Protein AF-A0A7J3KHN0-F1 (afdb_monomer)

pLDDT: mean 88.72, std 10.17, range [46.91, 97.69]

Foldseek 3Di:
DCVVVVHDDDPLVVVQVLCVVVVKHWDADPVDNSDIDIPDDPVNVVVSVVVVD

Radius of gyration: 10.68 Å; Cα contacts (8 Å, |Δi|>4): 40; chains: 1; bounding box: 20×21×24 Å

InterPro domains:
  IPR002905 tRNA methyltransferase, Trm1 [PF02005] (3-48)
  IPR002905 tRNA methyltransferase, Trm1 [PS51626] (1-49)
  IPR029063 S-adenosyl-L-methionine-dependent methyltransferase superfamily [SSF53335] (1-48)
  IPR042296 tRNA methyltransferase, Trm1, C-terminal [G3DSA:3.30.56.70] (1-50)

Secondary structure (DSSP, 8-state):
-TTTTT-PPPPHHHHHHHHHHTT--EEE-TT-TT-EEES--HHHHHHHHHTT-

Mean predicted aligned error: 3.77 Å

Structure (mmCIF, N/CA/C/O backbone):
data_AF-A0A7J3KHN0-F1
#
_entry.id   AF-A0A7J3KHN0-F1
#
loop_
_atom_site.group_PDB
_atom_site.id
_atom_site.type_symbol
_atom_site.label_atom_id
_atom_site.label_alt_id
_atom_site.label_comp_id
_atom_site.label_asym_id
_atom_site.label_entity_id
_atom_site.label_seq_id
_atom_site.pdbx_PDB_ins_code
_atom_site.Cartn_x
_atom_site.Cartn_y
_atom_site.Cartn_z
_atom_site.occupancy
_atom_site.B_iso_or_equiv
_atom_site.auth_seq_id
_atom_site.auth_comp_id
_atom_site.auth_asym_id
_atom_site.auth_atom_id
_atom_site.pdbx_PDB_model_num
ATOM 1 N N . LEU A 1 1 ? 6.788 -4.409 8.215 1.00 76.62 1 LEU A N 1
ATOM 2 C CA . LEU 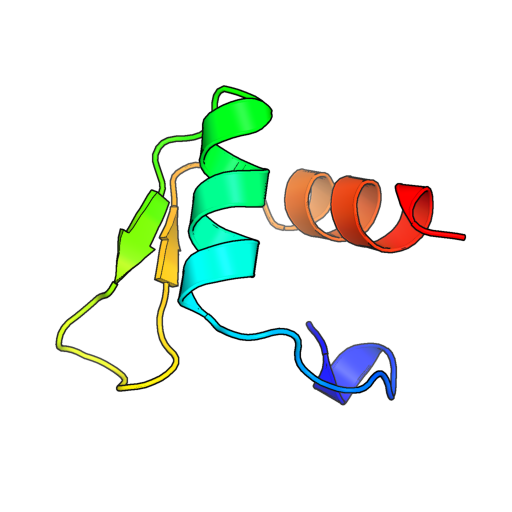A 1 1 ? 5.709 -3.708 8.954 1.00 76.62 1 LEU A CA 1
ATOM 3 C C . LEU A 1 1 ? 4.923 -4.638 9.879 1.00 76.62 1 LEU A C 1
ATOM 5 O O . LEU A 1 1 ? 5.052 -4.480 11.079 1.00 76.62 1 LEU A O 1
ATOM 9 N N . TYR A 1 2 ? 4.180 -5.630 9.374 1.00 83.50 2 TYR A N 1
ATOM 10 C CA . TYR A 1 2 ? 3.324 -6.504 10.204 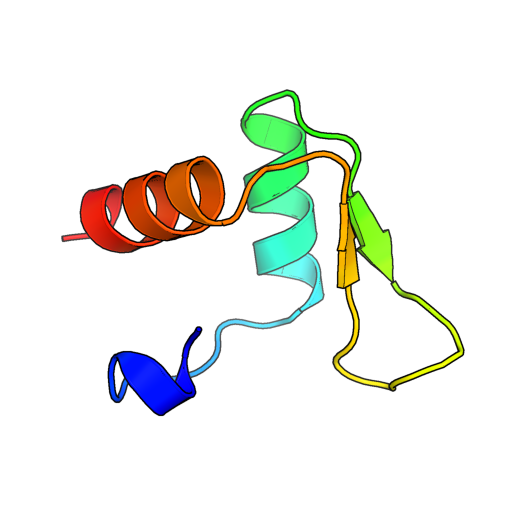1.00 83.50 2 TYR A CA 1
ATOM 11 C C . TYR A 1 2 ? 4.019 -7.128 11.423 1.00 83.50 2 TYR A C 1
ATOM 13 O O . TYR A 1 2 ? 3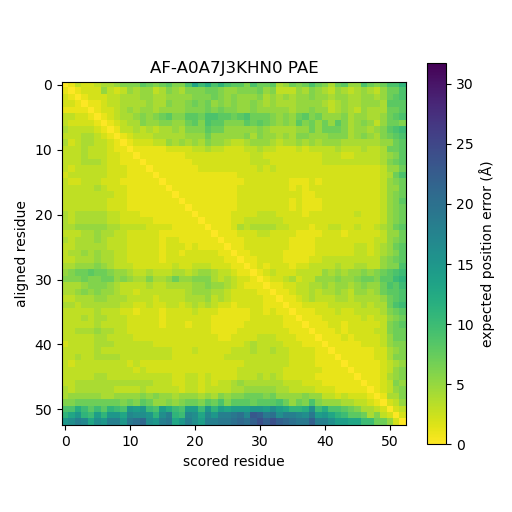.530 -6.981 12.539 1.00 83.50 2 TYR A O 1
ATOM 21 N N . SER A 1 3 ? 5.207 -7.715 11.235 1.00 84.12 3 SER A N 1
ATOM 22 C CA . SER A 1 3 ? 6.000 -8.263 12.348 1.00 84.12 3 SER A CA 1
ATOM 23 C C . SER A 1 3 ? 6.446 -7.197 13.358 1.00 84.12 3 SER A C 1
ATOM 25 O O . SER A 1 3 ? 6.450 -7.471 14.552 1.00 84.12 3 SER A O 1
ATOM 27 N N . LYS A 1 4 ? 6.797 -5.984 12.897 1.00 83.75 4 LYS A N 1
ATOM 28 C CA . LYS A 1 4 ? 7.216 -4.856 13.757 1.00 83.75 4 LYS A CA 1
ATOM 29 C C . LYS A 1 4 ? 6.079 -4.438 14.694 1.00 83.75 4 LYS A C 1
ATOM 31 O O . LYS A 1 4 ? 6.320 -4.188 15.866 1.00 83.75 4 LYS A O 1
ATOM 36 N N . TYR A 1 5 ? 4.848 -4.419 14.186 1.00 82.50 5 TYR A N 1
ATOM 37 C CA . TYR A 1 5 ? 3.652 -4.019 14.934 1.00 82.50 5 TYR A CA 1
ATOM 38 C C . TYR A 1 5 ? 2.882 -5.195 15.557 1.00 82.50 5 TYR A C 1
ATOM 40 O O . TYR A 1 5 ? 1.778 -4.994 16.050 1.00 82.50 5 TYR A O 1
ATOM 48 N N . ARG A 1 6 ? 3.432 -6.421 15.512 1.00 84.06 6 ARG A N 1
ATOM 49 C CA . ARG A 1 6 ? 2.783 -7.667 15.969 1.00 84.06 6 ARG A CA 1
ATOM 50 C C . ARG A 1 6 ? 1.330 -7.833 15.487 1.00 84.06 6 ARG A C 1
ATOM 52 O O . ARG A 1 6 ? 0.466 -8.264 16.243 1.00 84.06 6 ARG A O 1
ATOM 59 N N . ARG A 1 7 ? 1.059 -7.500 14.219 1.00 82.19 7 ARG A N 1
ATOM 60 C CA . ARG A 1 7 ? -0.268 -7.655 13.596 1.00 82.19 7 ARG A CA 1
ATOM 61 C C . ARG A 1 7 ? -0.299 -8.789 12.581 1.00 82.19 7 ARG A C 1
ATOM 63 O O . ARG A 1 7 ? 0.702 -9.054 11.913 1.00 82.19 7 ARG A O 1
ATOM 70 N N . ASN A 1 8 ? -1.479 -9.380 12.408 1.00 85.00 8 ASN A N 1
ATOM 71 C CA . ASN A 1 8 ? -1.732 -10.344 11.341 1.00 85.00 8 ASN A CA 1
ATOM 72 C C . ASN A 1 8 ? -1.561 -9.683 9.973 1.00 85.00 8 ASN A C 1
ATOM 74 O O . ASN A 1 8 ? -2.066 -8.587 9.727 1.00 85.00 8 ASN A O 1
ATOM 78 N N . MET A 1 9 ? -0.822 -10.358 9.095 1.00 83.06 9 MET A N 1
ATOM 79 C CA . MET A 1 9 ? -0.583 -9.893 7.736 1.00 83.06 9 MET A CA 1
ATOM 80 C C . MET A 1 9 ? -1.861 -10.027 6.915 1.00 83.06 9 MET A C 1
ATOM 82 O O . MET A 1 9 ? -2.362 -11.134 6.737 1.00 83.06 9 MET A O 1
ATOM 86 N N . ILE A 1 10 ? -2.368 -8.907 6.396 1.00 88.00 10 ILE A N 1
ATOM 87 C CA . ILE A 1 10 ? -3.440 -8.959 5.397 1.00 88.00 10 ILE A CA 1
ATOM 88 C C . ILE A 1 10 ? -2.888 -9.559 4.096 1.00 88.00 10 ILE A C 1
ATOM 90 O O . ILE A 1 10 ? -1.677 -9.472 3.845 1.00 88.00 10 ILE A O 1
ATOM 94 N N . PRO A 1 11 ? -3.738 -10.133 3.234 1.00 91.12 11 PRO A N 1
ATOM 95 C CA . PRO A 1 11 ? -3.304 -10.624 1.936 1.00 91.12 11 PRO A CA 1
ATOM 96 C C . PRO A 1 11 ? -2.519 -9.564 1.152 1.00 91.12 11 PRO A C 1
ATOM 98 O O . PRO A 1 11 ? -2.934 -8.413 1.033 1.00 91.12 11 PRO A O 1
ATOM 101 N N . ILE A 1 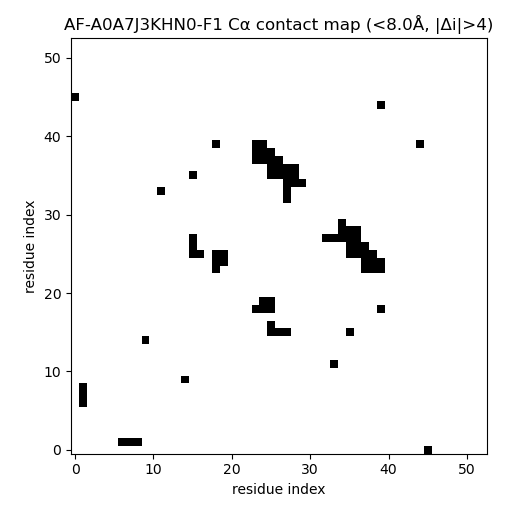12 ? -1.383 -9.957 0.566 1.00 91.50 12 ILE A N 1
ATOM 102 C CA . ILE A 1 12 ? -0.487 -9.049 -0.183 1.00 91.50 12 ILE A CA 1
ATOM 103 C C . ILE A 1 12 ? -1.250 -8.252 -1.244 1.00 91.50 12 ILE A C 1
ATOM 105 O O . ILE A 1 12 ? -1.000 -7.064 -1.427 1.00 91.50 12 ILE A O 1
ATOM 109 N N . LYS A 1 13 ? -2.195 -8.907 -1.929 1.00 93.06 13 LYS A N 1
ATOM 110 C CA . LYS A 1 13 ? -3.045 -8.273 -2.939 1.00 93.06 13 LYS A CA 1
ATOM 111 C C . LYS A 1 13 ? -3.862 -7.128 -2.336 1.00 93.06 13 LYS A C 1
ATOM 113 O O . LYS A 1 13 ? -3.850 -6.040 -2.892 1.00 93.06 13 LYS A O 1
ATOM 118 N N . GLU A 1 14 ? -4.497 -7.339 -1.186 1.00 92.62 14 GLU A N 1
ATOM 119 C CA . GLU A 1 14 ? -5.276 -6.299 -0.500 1.00 92.62 14 GLU A CA 1
ATOM 120 C C . GLU A 1 14 ? -4.404 -5.133 -0.037 1.00 92.62 14 GLU A C 1
ATOM 122 O O . GLU A 1 14 ? -4.813 -3.975 -0.130 1.00 92.62 14 GLU A O 1
ATOM 127 N N . PHE A 1 15 ? -3.182 -5.411 0.422 1.00 91.88 15 PHE A N 1
ATOM 128 C CA . PHE A 1 15 ? -2.255 -4.346 0.794 1.00 91.88 15 PHE A CA 1
ATOM 129 C C . PHE A 1 15 ? -1.810 -3.528 -0.426 1.00 91.88 15 PHE A C 1
ATOM 131 O O . PHE A 1 15 ? -1.772 -2.302 -0.358 1.00 91.88 15 PHE A O 1
ATOM 138 N N . ILE A 1 16 ? -1.546 -4.177 -1.565 1.00 94.62 16 ILE A N 1
ATOM 139 C CA . ILE A 1 16 ? -1.238 -3.493 -2.830 1.00 94.62 1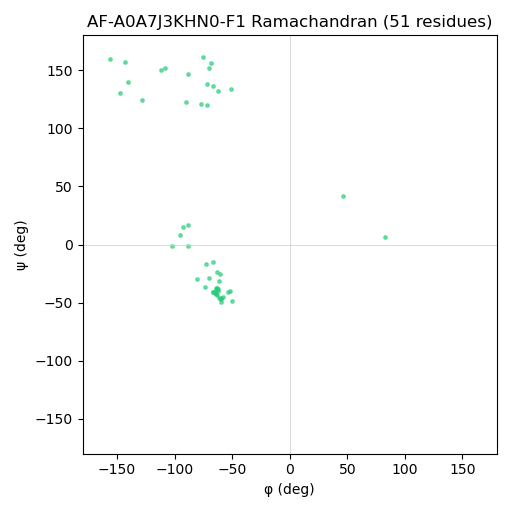6 ILE A CA 1
ATOM 140 C C . ILE A 1 16 ? -2.410 -2.617 -3.283 1.00 94.62 16 ILE A C 1
ATOM 142 O O . ILE A 1 16 ? -2.189 -1.464 -3.646 1.00 94.62 16 ILE A O 1
ATOM 146 N N . GLU A 1 17 ? -3.639 -3.130 -3.235 1.00 95.50 17 GLU A N 1
ATOM 147 C CA . GLU A 1 17 ? -4.833 -2.353 -3.589 1.00 95.50 17 GLU A CA 1
ATOM 148 C C . GLU A 1 17 ? -5.049 -1.181 -2.626 1.00 95.50 17 GLU A C 1
ATOM 150 O O . GLU A 1 17 ? -5.327 -0.070 -3.063 1.00 95.50 17 GLU A O 1
ATOM 155 N N . THR A 1 18 ? -4.803 -1.373 -1.327 1.00 93.00 18 THR A N 1
ATOM 156 C CA . THR A 1 18 ? -4.839 -0.276 -0.345 1.00 93.00 18 THR A CA 1
ATOM 157 C C . THR A 1 18 ? -3.855 0.833 -0.721 1.00 93.00 18 THR A C 1
ATOM 159 O O . THR A 1 18 ? -4.220 2.006 -0.703 1.00 93.00 18 THR A O 1
ATOM 162 N N . LEU A 1 19 ? -2.622 0.486 -1.103 1.00 94.50 19 LEU A N 1
ATOM 163 C CA . LEU A 1 19 ? -1.626 1.472 -1.532 1.00 94.50 19 LEU A CA 1
ATOM 164 C C . LEU A 1 19 ? -2.067 2.212 -2.803 1.00 94.50 19 LEU A C 1
ATOM 166 O O . LEU A 1 19 ? -1.957 3.435 -2.864 1.00 94.50 19 LEU A O 1
ATOM 170 N N . ARG A 1 20 ? -2.611 1.491 -3.789 1.00 96.31 20 ARG A N 1
ATOM 171 C CA . ARG A 1 20 ? -3.107 2.077 -5.046 1.00 96.31 20 ARG A CA 1
ATOM 172 C C . ARG A 1 20 ? -4.281 3.021 -4.825 1.00 96.31 20 ARG A C 1
ATOM 174 O O . ARG A 1 20 ? -4.275 4.120 -5.370 1.00 96.31 20 ARG A O 1
ATOM 181 N N . ASN A 1 21 ? -5.227 2.639 -3.969 1.00 96.19 21 ASN A N 1
ATOM 182 C CA . ASN A 1 21 ? -6.379 3.467 -3.609 1.00 96.19 21 ASN A CA 1
ATOM 183 C C . ASN A 1 21 ? -5.972 4.767 -2.899 1.00 96.19 21 ASN A C 1
ATOM 185 O O . ASN A 1 21 ? -6.703 5.748 -2.956 1.00 96.19 21 ASN A O 1
ATOM 189 N N . ASN A 1 22 ? -4.792 4.795 -2.272 1.00 94.12 22 ASN A N 1
ATOM 190 C CA . ASN A 1 22 ? -4.207 5.990 -1.661 1.00 94.12 22 ASN A CA 1
ATOM 191 C C . ASN A 1 22 ? -3.261 6.755 -2.612 1.00 94.12 22 ASN A C 1
ATOM 193 O O . ASN A 1 22 ? -2.480 7.592 -2.169 1.00 94.12 22 ASN A O 1
ATOM 197 N N . GLY A 1 23 ? -3.302 6.470 -3.918 1.00 96.38 23 GLY A N 1
ATOM 198 C CA . GLY A 1 23 ? -2.538 7.193 -4.940 1.00 96.38 23 GLY A CA 1
ATOM 199 C C . GLY A 1 23 ? -1.083 6.743 -5.109 1.00 96.38 23 GLY A C 1
ATOM 200 O O . GLY A 1 23 ? -0.339 7.348 -5.884 1.00 96.38 23 GLY A O 1
ATOM 201 N N . PHE A 1 24 ? -0.650 5.675 -4.431 1.00 97.44 24 PHE A N 1
ATOM 202 C CA . PHE A 1 24 ? 0.712 5.159 -4.561 1.00 97.44 24 PHE A CA 1
ATOM 203 C C . PHE A 1 24 ? 0.837 4.141 -5.699 1.00 97.44 24 PHE A C 1
ATOM 205 O O . PHE A 1 24 ? -0.042 3.318 -5.956 1.00 97.44 24 PHE A O 1
ATOM 212 N N . LYS A 1 25 ? 2.001 4.120 -6.353 1.00 97.38 25 LYS A N 1
ATOM 213 C CA . LYS A 1 25 ? 2.375 3.035 -7.266 1.00 97.38 25 LYS A CA 1
ATOM 214 C C . LYS A 1 25 ? 2.794 1.843 -6.414 1.00 97.38 25 LYS A C 1
ATOM 216 O O . LYS A 1 25 ? 3.727 1.959 -5.622 1.00 97.38 25 LYS A O 1
ATOM 221 N N . ALA A 1 26 ? 2.125 0.704 -6.568 1.00 97.31 26 ALA A N 1
ATOM 222 C CA . ALA A 1 26 ? 2.439 -0.523 -5.835 1.00 97.31 26 ALA A CA 1
ATOM 223 C C . ALA A 1 26 ? 2.313 -1.767 -6.726 1.00 97.31 26 ALA A C 1
ATOM 225 O O . ALA A 1 26 ? 1.394 -1.882 -7.546 1.00 97.31 26 ALA A O 1
ATOM 226 N N . SER A 1 27 ? 3.249 -2.704 -6.569 1.00 96.50 27 SER A N 1
ATOM 227 C CA . SER A 1 27 ? 3.311 -3.967 -7.317 1.00 96.50 27 SER A CA 1
ATOM 228 C C . SER A 1 27 ? 4.084 -5.036 -6.542 1.00 96.50 27 SER A C 1
ATOM 230 O O . SER A 1 27 ? 4.876 -4.712 -5.657 1.00 96.50 27 SER A O 1
ATOM 232 N N . ARG A 1 28 ? 3.873 -6.313 -6.877 1.00 94.69 28 ARG A N 1
ATOM 233 C CA . ARG A 1 28 ? 4.726 -7.401 -6.376 1.00 94.69 28 ARG A CA 1
ATOM 234 C C . ARG A 1 28 ? 6.104 -7.315 -7.022 1.00 94.69 28 ARG A C 1
ATOM 236 O O . ARG A 1 28 ? 6.231 -6.853 -8.152 1.00 94.69 28 ARG A O 1
ATOM 243 N N . THR A 1 29 ? 7.118 -7.796 -6.317 1.00 94.81 29 THR A N 1
ATOM 244 C CA . THR A 1 29 ? 8.453 -8.002 -6.886 1.00 94.81 29 THR A CA 1
ATOM 245 C C . THR A 1 29 ? 8.766 -9.492 -6.985 1.00 94.81 29 THR A C 1
ATOM 247 O O . THR A 1 29 ? 8.288 -10.279 -6.176 1.00 94.81 29 THR A O 1
ATOM 250 N N . HIS A 1 30 ? 9.580 -9.878 -7.969 1.00 92.31 30 HIS A N 1
ATOM 251 C CA . HIS A 1 30 ? 10.099 -11.245 -8.088 1.00 92.31 30 HIS A CA 1
ATOM 252 C C . HIS A 1 30 ? 11.173 -11.565 -7.038 1.00 92.31 30 HIS A C 1
ATOM 254 O O . HIS A 1 30 ? 11.463 -12.731 -6.805 1.00 92.31 30 HIS A O 1
ATOM 260 N N . MET A 1 31 ? 11.750 -10.537 -6.405 1.00 92.81 31 MET A N 1
ATOM 261 C CA . MET A 1 31 ? 12.858 -10.683 -5.452 1.00 92.81 31 MET A CA 1
ATOM 262 C C . MET A 1 31 ? 12.440 -11.342 -4.134 1.00 92.81 31 MET A C 1
ATOM 264 O O . MET A 1 31 ? 13.256 -11.980 -3.483 1.00 92.81 31 MET A O 1
ATOM 268 N N . ASP A 1 32 ? 11.180 -11.174 -3.729 1.00 89.75 32 ASP A N 1
ATOM 269 C CA . ASP A 1 32 ? 10.642 -11.758 -2.504 1.00 89.75 32 ASP A CA 1
ATOM 270 C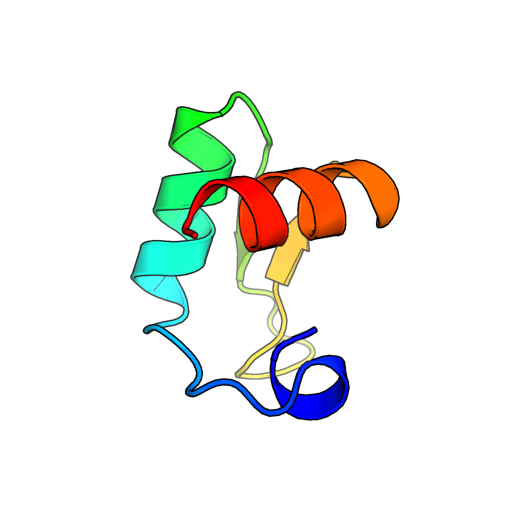 C . ASP A 1 32 ? 9.155 -12.084 -2.725 1.00 89.75 32 ASP A C 1
ATOM 272 O O . ASP A 1 32 ? 8.406 -11.215 -3.185 1.00 89.75 32 ASP A O 1
ATOM 276 N N . PRO A 1 33 ? 8.683 -13.303 -2.398 1.00 88.50 33 PRO A N 1
ATOM 277 C CA . PRO A 1 33 ? 7.291 -13.700 -2.613 1.00 88.50 33 PRO A CA 1
ATOM 278 C C . PRO A 1 33 ? 6.288 -12.830 -1.840 1.00 88.50 33 PRO A C 1
ATOM 280 O O . PRO A 1 33 ? 5.131 -12.707 -2.253 1.00 88.50 33 PRO A O 1
ATOM 283 N N . ARG A 1 34 ? 6.716 -12.213 -0.737 1.00 87.81 34 ARG A N 1
ATOM 284 C CA . ARG A 1 34 ? 5.988 -11.240 0.088 1.00 87.81 34 ARG A CA 1
ATOM 285 C C . ARG A 1 34 ? 6.429 -9.793 -0.161 1.00 87.81 34 ARG A C 1
ATOM 287 O O . ARG A 1 34 ? 5.862 -8.878 0.436 1.00 87.81 34 ARG A O 1
ATOM 294 N N . GLY A 1 35 ? 7.397 -9.579 -1.045 1.00 91.88 35 GLY A N 1
ATOM 295 C CA . GLY A 1 35 ? 7.943 -8.279 -1.391 1.00 91.88 35 GLY A CA 1
ATOM 296 C C . GLY A 1 35 ? 6.977 -7.440 -2.214 1.00 91.88 35 GLY A C 1
ATOM 297 O O . GLY A 1 35 ? 6.343 -7.904 -3.168 1.00 91.88 35 GLY A O 1
ATOM 298 N N . ILE A 1 3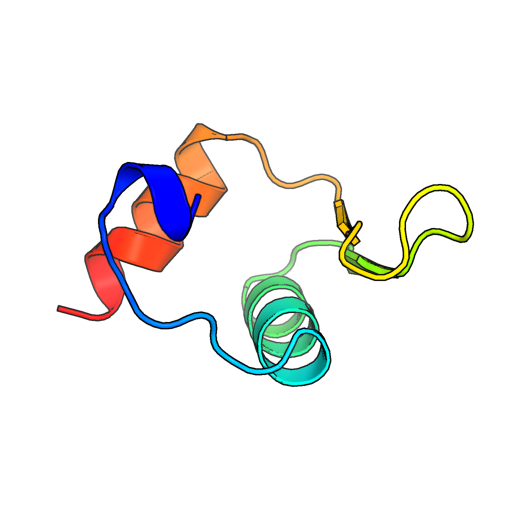6 ? 6.918 -6.157 -1.872 1.00 94.81 36 ILE A N 1
ATOM 299 C CA . ILE A 1 36 ? 6.105 -5.162 -2.565 1.00 94.81 36 ILE A CA 1
ATOM 300 C C . ILE A 1 36 ? 7.008 -3.991 -2.922 1.00 94.81 36 ILE A C 1
ATOM 302 O O . ILE A 1 36 ? 7.648 -3.400 -2.054 1.00 94.81 36 ILE A O 1
ATOM 306 N N . LYS A 1 37 ? 7.053 -3.654 -4.209 1.00 96.38 37 LYS A N 1
ATOM 307 C CA . LYS A 1 37 ? 7.721 -2.457 -4.711 1.00 96.38 37 LYS A CA 1
ATOM 308 C C . LYS A 1 37 ? 6.712 -1.319 -4.730 1.00 96.38 37 LYS A C 1
ATOM 310 O O . LYS A 1 37 ? 5.670 -1.431 -5.381 1.00 96.38 37 LYS A O 1
ATOM 315 N N . THR A 1 38 ? 7.029 -0.232 -4.036 1.00 96.81 38 THR A N 1
ATOM 316 C CA . THR A 1 38 ? 6.188 0.962 -3.985 1.00 96.81 38 THR A CA 1
ATOM 317 C C . THR A 1 38 ? 7.015 2.242 -3.953 1.00 96.81 38 THR A C 1
ATOM 319 O O . THR A 1 38 ? 8.185 2.210 -3.582 1.00 96.81 38 THR A O 1
ATOM 322 N N . ASN A 1 39 ? 6.414 3.355 -4.375 1.00 97.69 39 ASN A N 1
ATOM 323 C CA . ASN A 1 39 ? 6.967 4.698 -4.189 1.00 97.69 39 ASN A CA 1
ATOM 324 C C . ASN A 1 39 ? 6.556 5.338 -2.849 1.00 97.69 39 ASN A C 1
ATOM 326 O O . ASN A 1 39 ? 6.968 6.462 -2.578 1.00 97.69 39 ASN A O 1
ATOM 330 N N . ALA A 1 40 ? 5.743 4.660 -2.031 1.00 95.50 40 ALA A N 1
ATOM 331 C CA . ALA A 1 40 ? 5.398 5.120 -0.691 1.00 95.50 40 ALA A CA 1
ATOM 332 C C . ALA A 1 40 ? 6.633 5.101 0.225 1.00 95.50 40 ALA A C 1
ATOM 334 O O . ALA A 1 40 ? 7.397 4.132 0.238 1.00 95.50 40 ALA A O 1
ATOM 335 N N . THR A 1 41 ? 6.814 6.154 1.021 1.00 95.44 41 THR A N 1
ATOM 336 C CA . THR A 1 41 ? 7.863 6.182 2.049 1.00 95.44 41 THR A CA 1
ATOM 337 C C . THR A 1 41 ? 7.465 5.320 3.247 1.00 95.44 41 THR A C 1
ATOM 339 O O . THR A 1 41 ? 6.282 5.053 3.461 1.00 95.44 41 THR A O 1
ATOM 342 N N . ILE A 1 42 ? 8.432 4.930 4.085 1.00 92.06 42 ILE A N 1
ATOM 343 C CA . ILE A 1 42 ? 8.139 4.196 5.329 1.00 92.06 42 ILE A CA 1
ATOM 344 C C . ILE A 1 42 ? 7.117 4.946 6.191 1.00 92.06 42 ILE A C 1
ATOM 346 O O . ILE A 1 42 ? 6.191 4.320 6.693 1.00 92.06 42 ILE A O 1
ATOM 350 N N . ARG A 1 43 ? 7.220 6.278 6.285 1.00 92.00 43 ARG A N 1
ATOM 351 C CA . ARG A 1 43 ? 6.264 7.105 7.028 1.00 92.00 43 ARG A CA 1
ATOM 352 C C . ARG A 1 43 ? 4.837 6.975 6.488 1.00 92.00 43 ARG A C 1
ATOM 354 O O . ARG A 1 43 ? 3.925 6.751 7.272 1.00 92.00 43 ARG A O 1
ATOM 361 N N . ASN A 1 44 ? 4.647 7.032 5.166 1.00 93.19 44 ASN A N 1
ATOM 362 C CA . ASN A 1 44 ? 3.317 6.843 4.571 1.00 93.19 44 ASN A CA 1
ATOM 363 C C . ASN A 1 44 ? 2.757 5.447 4.870 1.00 93.19 44 ASN A C 1
ATOM 365 O O . ASN A 1 44 ? 1.564 5.294 5.125 1.00 93.19 44 ASN A O 1
ATOM 369 N N . LEU A 1 45 ? 3.618 4.423 4.854 1.00 91.00 45 LEU A N 1
ATOM 370 C CA . LEU A 1 45 ? 3.213 3.062 5.199 1.00 91.00 45 LEU A CA 1
ATOM 371 C C . LEU A 1 45 ? 2.778 2.961 6.663 1.00 91.00 45 LEU A C 1
ATOM 373 O O . LEU A 1 45 ? 1.790 2.291 6.938 1.00 91.00 45 LEU A O 1
ATOM 377 N N . GLU A 1 46 ? 3.492 3.608 7.587 1.00 89.81 46 GLU A N 1
ATOM 378 C CA . GLU A 1 46 ? 3.143 3.640 9.012 1.00 89.81 46 GLU A CA 1
ATOM 379 C C . GLU A 1 46 ? 1.836 4.407 9.269 1.00 89.81 46 GLU A C 1
ATOM 381 O O . GLU A 1 46 ? 0.996 3.929 10.029 1.00 89.81 46 GLU A O 1
ATOM 386 N N . GLU A 1 47 ? 1.611 5.533 8.585 1.00 89.06 47 GLU A N 1
ATOM 387 C CA . GLU A 1 47 ? 0.356 6.298 8.642 1.00 89.06 47 GLU A CA 1
ATOM 388 C C . GLU A 1 47 ? -0.840 5.446 8.185 1.00 89.06 47 GLU A C 1
ATOM 390 O O . GLU A 1 47 ? -1.815 5.306 8.924 1.00 89.06 4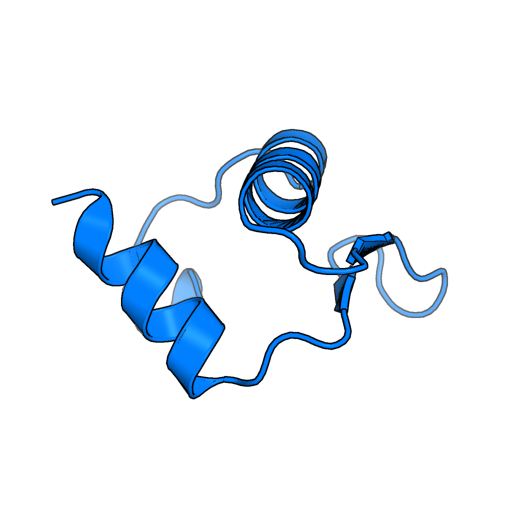7 GLU A O 1
ATOM 395 N N . LEU A 1 48 ? -0.738 4.778 7.030 1.00 85.00 48 LEU A N 1
ATOM 396 C CA . LEU A 1 48 ? -1.777 3.860 6.538 1.00 85.00 48 LEU A CA 1
ATOM 397 C C . LEU A 1 48 ? -2.025 2.677 7.480 1.00 85.00 48 LEU A C 1
ATOM 399 O O . LEU A 1 48 ? -3.140 2.162 7.567 1.00 85.00 48 LEU A O 1
ATOM 403 N N . PHE A 1 49 ? -0.986 2.231 8.182 1.00 81.06 49 PHE A N 1
ATOM 404 C CA . PHE A 1 49 ? -1.092 1.153 9.156 1.00 81.06 49 PHE A CA 1
ATOM 405 C C . PHE A 1 49 ? -1.803 1.591 10.440 1.00 81.06 49 PHE A C 1
ATOM 407 O O . PHE A 1 49 ? -2.540 0.801 11.034 1.00 81.06 49 PHE A O 1
ATOM 414 N N . ASN A 1 50 ? -1.583 2.835 10.871 1.00 75.06 50 ASN A N 1
ATOM 415 C CA . ASN A 1 50 ? -2.172 3.404 12.081 1.00 75.06 50 ASN A CA 1
ATOM 416 C C . ASN A 1 50 ? -3.616 3.883 11.877 1.00 75.06 50 ASN A C 1
ATOM 418 O O . ASN A 1 50 ? -4.392 3.790 12.820 1.00 75.06 50 ASN A O 1
ATOM 422 N N . LEU A 1 51 ? -3.985 4.318 10.664 1.00 59.56 51 LEU A N 1
ATOM 423 C CA . LEU A 1 51 ? -5.346 4.748 10.297 1.00 59.56 51 LEU A CA 1
ATOM 424 C C . LEU A 1 51 ? -6.393 3.620 10.310 1.00 59.56 51 LEU A C 1
ATOM 426 O O . LEU A 1 51 ? -7.584 3.899 10.277 1.00 59.56 51 LEU A O 1
ATOM 430 N N . LYS A 1 52 ? -5.972 2.348 10.339 1.00 55.84 52 LYS A N 1
ATOM 431 C CA . LYS A 1 52 ? -6.875 1.192 10.495 1.00 55.84 52 LYS A CA 1
ATOM 432 C C . LYS A 1 52 ? -7.149 0.814 11.966 1.00 55.84 52 LYS A C 1
ATOM 434 O O . LYS A 1 52 ? -7.565 -0.318 12.210 1.00 55.84 52 LYS A O 1
ATOM 439 N N . ASN A 1 53 ? -6.873 1.710 12.921 1.00 46.91 53 ASN A N 1
ATOM 440 C CA . ASN A 1 53 ? -7.354 1.617 14.309 1.00 46.91 53 ASN A CA 1
ATOM 441 C C . ASN A 1 53 ? -8.604 2.470 14.496 1.00 46.91 53 ASN A C 1
ATOM 443 O O . ASN A 1 53 ? -8.576 3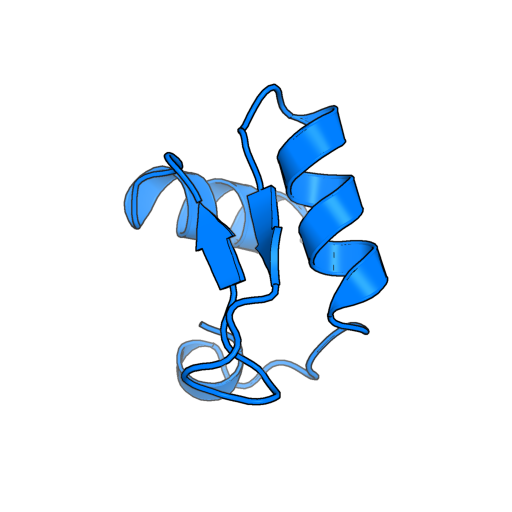.622 14.012 1.00 46.91 53 ASN A O 1
#

Solvent-accessible surface area (backbone atoms only — not comparable to full-atom values): 3375 Å² total; per-residue (Å²): 107,42,78,82,71,75,45,85,76,71,58,68,68,60,54,36,49,53,39,40,78,70,76,34,60,53,42,80,40,94,89,34,99,87,36,69,48,59,78,64,50,72,68,56,53,51,51,62,60,56,67,77,108

Nearest PDB structures (foldseek):
  2ytz-assembly3_B  TM=8.641E-01  e=8.296E-03  Pyrococcus horikoshii
  2ytz-assembly3_A  TM=8.530E-01  e=1.459E-02  Pyrococcus horikoshii
  8ylj-assembly1_A  TM=4.218E-01  e=1.007E+00  Pectobacterium atrosepticum
  3ech-assembly1_B  TM=3.307E-01  e=6.592E-01  Pseudomonas aeruginosa
  5f6f-assembly1_B  TM=3.692E-01  e=7.074E-01  Staphylococcus aureus

Sequence (53 aa):
LYSKYRRNMIPIKEFIETLRNNGFKASRTHMDPRGIKTNATIRNLEELFNLKN

Organism: Staphylothermus marinus (NCBI:txid2280)